Protein AF-A0AAU3M9M2-F1 (afdb_monomer_lite)

Structure (mmCIF, N/CA/C/O backbone):
data_AF-A0AAU3M9M2-F1
#
_entry.id   AF-A0AAU3M9M2-F1
#
loop_
_atom_site.group_PDB
_atom_site.id
_atom_site.type_symbol
_atom_site.label_atom_id
_atom_site.label_alt_id
_atom_site.label_comp_id
_atom_site.label_asym_id
_atom_site.label_entity_id
_atom_site.label_seq_id
_atom_site.pdbx_PDB_ins_code
_atom_site.Cartn_x
_atom_site.Cartn_y
_atom_site.Cartn_z
_atom_site.occupancy
_atom_site.B_iso_or_equiv
_atom_site.auth_seq_id
_atom_site.auth_comp_id
_atom_site.auth_asym_id
_atom_site.auth_atom_id
_atom_site.pdbx_PDB_model_num
ATOM 1 N N . MET A 1 1 ? -22.308 2.402 -11.249 1.00 47.16 1 MET A N 1
ATOM 2 C CA . MET A 1 1 ? -21.860 2.939 -9.949 1.00 47.16 1 MET A CA 1
ATOM 3 C C . MET A 1 1 ? -20.356 3.094 -10.047 1.00 47.16 1 MET A C 1
ATOM 5 O O . MET A 1 1 ? -19.663 2.092 -10.169 1.00 47.16 1 MET A O 1
ATOM 9 N N . GLU A 1 2 ? -19.884 4.327 -10.171 1.00 54.75 2 GLU A N 1
ATOM 10 C CA . GLU A 1 2 ? -18.468 4.641 -10.366 1.00 54.75 2 GLU A CA 1
ATOM 11 C C . GLU A 1 2 ? -17.721 4.338 -9.061 1.00 54.75 2 GLU A C 1
ATOM 13 O O . GLU A 1 2 ? -18.092 4.838 -7.999 1.00 54.75 2 GLU A O 1
ATOM 18 N N . LYS A 1 3 ? -16.746 3.423 -9.096 1.00 71.06 3 LYS A N 1
ATOM 19 C CA . LYS A 1 3 ? -15.940 3.113 -7.909 1.00 71.06 3 LYS A CA 1
ATOM 20 C C . LYS A 1 3 ? -15.003 4.295 -7.676 1.00 71.06 3 LYS A C 1
ATOM 22 O O . LYS A 1 3 ? -14.275 4.660 -8.589 1.00 71.06 3 LYS A O 1
ATOM 27 N N . SER A 1 4 ? -14.987 4.867 -6.471 1.00 86.56 4 SER A N 1
ATOM 28 C CA . SER A 1 4 ? -13.990 5.885 -6.126 1.00 86.56 4 SER A CA 1
ATOM 29 C C . SER A 1 4 ? -12.591 5.273 -6.209 1.00 86.56 4 SER A C 1
ATOM 31 O O . SER A 1 4 ? -12.337 4.244 -5.566 1.00 86.56 4 SER A O 1
ATOM 33 N N . ILE A 1 5 ? -11.707 5.913 -6.968 1.00 93.19 5 ILE A N 1
ATOM 34 C CA . ILE A 1 5 ? -10.313 5.512 -7.138 1.00 93.19 5 ILE A CA 1
ATOM 35 C C . ILE A 1 5 ? -9.439 6.549 -6.432 1.00 93.19 5 ILE A C 1
ATOM 37 O O . ILE A 1 5 ? -9.615 7.749 -6.625 1.00 93.19 5 ILE A O 1
ATOM 41 N N . LEU A 1 6 ? -8.513 6.073 -5.607 1.00 96.88 6 LEU A N 1
ATOM 42 C CA . LEU A 1 6 ? -7.436 6.870 -5.024 1.00 96.88 6 LEU A CA 1
ATOM 43 C C . LEU A 1 6 ? -6.112 6.267 -5.492 1.00 96.88 6 LEU A C 1
ATOM 45 O O . LEU A 1 6 ? -5.960 5.050 -5.407 1.00 96.88 6 LEU A O 1
ATOM 49 N N . VAL A 1 7 ? -5.186 7.090 -5.983 1.00 97.06 7 VAL A N 1
ATOM 50 C CA . VAL A 1 7 ? -3.940 6.636 -6.618 1.00 97.06 7 VAL A CA 1
ATOM 51 C C . VAL A 1 7 ? -2.759 7.439 -6.093 1.00 97.06 7 VAL A C 1
ATOM 53 O O . VAL A 1 7 ? -2.835 8.664 -6.082 1.00 97.06 7 VAL A O 1
ATOM 56 N N . ASP A 1 8 ? -1.675 6.742 -5.757 1.00 97.56 8 ASP A N 1
ATOM 57 C CA . ASP A 1 8 ? -0.326 7.301 -5.659 1.00 97.56 8 ASP A CA 1
ATOM 58 C C . ASP A 1 8 ? 0.534 6.696 -6.777 1.00 97.56 8 ASP A C 1
ATOM 60 O O . ASP A 1 8 ? 0.511 5.485 -7.010 1.00 97.56 8 ASP A O 1
ATOM 64 N N . SER A 1 9 ? 1.310 7.531 -7.468 1.00 97.75 9 SER A N 1
ATOM 65 C CA . SER A 1 9 ? 2.208 7.100 -8.546 1.00 97.75 9 SER A CA 1
ATOM 66 C C . SER A 1 9 ? 3.576 7.750 -8.422 1.00 97.75 9 SER A C 1
ATOM 68 O O . SER A 1 9 ? 3.671 8.901 -8.001 1.00 97.75 9 SER A O 1
ATOM 70 N N . ILE A 1 10 ? 4.623 7.059 -8.852 1.00 98.19 10 ILE A N 1
ATOM 71 C CA . ILE A 1 10 ? 5.988 7.579 -8.915 1.00 98.19 10 ILE A CA 1
ATOM 72 C C . ILE A 1 10 ? 6.623 7.224 -10.258 1.00 98.19 10 ILE A C 1
ATOM 74 O O . ILE A 1 10 ? 6.399 6.137 -10.788 1.00 98.19 10 ILE A O 1
ATOM 78 N N . ARG A 1 11 ? 7.457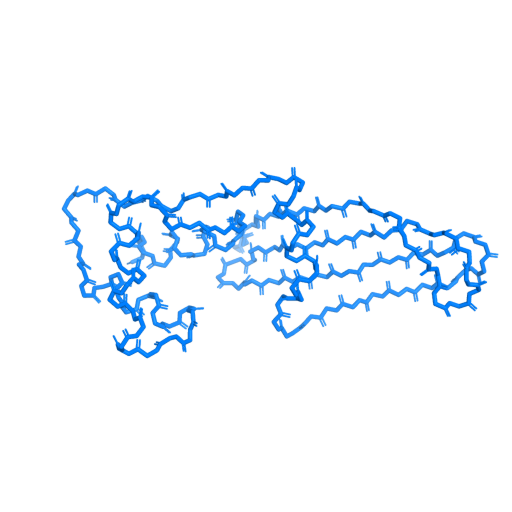 8.125 -10.786 1.00 97.88 11 ARG A N 1
ATOM 79 C CA . ARG A 1 11 ? 8.365 7.830 -11.898 1.00 97.88 11 ARG A CA 1
ATOM 80 C C . ARG A 1 11 ? 9.797 7.752 -11.401 1.00 97.88 11 ARG A C 1
ATOM 82 O O . ARG A 1 11 ? 10.213 8.562 -10.579 1.00 97.88 11 ARG A O 1
ATOM 89 N N . TYR A 1 12 ? 10.549 6.777 -11.887 1.00 97.00 12 TYR A N 1
ATOM 90 C CA . TYR A 1 12 ? 11.949 6.604 -11.523 1.00 97.00 12 TYR A CA 1
ATOM 91 C C . TYR A 1 12 ? 12.738 5.970 -12.663 1.00 97.00 12 TYR A C 1
ATOM 93 O O . TYR A 1 12 ? 12.192 5.234 -13.480 1.00 97.00 12 TYR A O 1
ATOM 101 N N . SER A 1 13 ? 14.043 6.221 -12.695 1.00 96.56 13 SER A N 1
ATOM 102 C CA . SER A 1 13 ? 14.938 5.534 -13.620 1.00 96.56 13 SER A CA 1
ATOM 103 C C . SER A 1 13 ? 15.406 4.201 -13.048 1.00 96.56 13 SER A C 1
ATOM 105 O O . SER A 1 13 ? 15.777 4.106 -11.874 1.00 96.56 13 SER A O 1
ATOM 107 N N . ALA A 1 14 ? 15.435 3.169 -13.886 1.00 96.00 14 ALA A N 1
ATOM 108 C CA . ALA A 1 14 ? 16.116 1.912 -13.599 1.00 96.00 14 ALA A CA 1
ATOM 109 C C . ALA A 1 14 ? 16.571 1.235 -14.900 1.00 96.00 14 ALA A C 1
ATOM 111 O O . ALA A 1 14 ? 16.140 1.588 -15.999 1.00 96.00 14 ALA A O 1
ATOM 112 N N . VAL A 1 15 ? 17.465 0.255 -14.776 1.00 96.88 15 VAL A N 1
ATOM 113 C CA . VAL A 1 15 ? 18.017 -0.470 -15.927 1.00 96.88 15 VAL A CA 1
ATOM 114 C C . VAL A 1 15 ? 16.946 -1.287 -16.651 1.00 96.88 15 VAL A C 1
ATOM 116 O O . VAL A 1 15 ? 16.139 -1.988 -16.040 1.00 96.88 15 VAL A O 1
ATOM 119 N N . CYS A 1 16 ? 16.961 -1.225 -17.978 1.00 96.62 16 CYS A N 1
ATOM 120 C CA . CYS A 1 16 ? 16.156 -2.068 -18.843 1.00 96.62 16 CYS A CA 1
ATOM 121 C C . CYS A 1 16 ? 16.634 -3.522 -18.753 1.00 96.62 16 CYS A C 1
ATOM 123 O O . CYS A 1 16 ? 17.799 -3.815 -19.019 1.00 96.62 16 CYS A O 1
ATOM 125 N N . GLN A 1 17 ? 15.718 -4.449 -18.477 1.00 93.12 17 GLN A N 1
ATOM 126 C CA . GLN A 1 17 ? 16.029 -5.882 -18.419 1.00 93.12 17 GLN A CA 1
ATOM 127 C C . GLN A 1 17 ? 16.397 -6.481 -19.788 1.00 93.12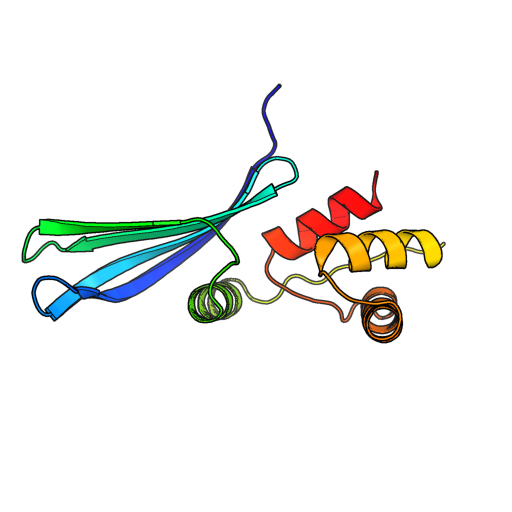 17 GLN A C 1
ATOM 129 O O . GLN A 1 17 ? 17.052 -7.516 -19.844 1.00 93.12 17 GLN A O 1
ATOM 134 N N . GLY A 1 18 ? 15.993 -5.836 -20.889 1.00 95.75 18 GLY A N 1
ATOM 135 C CA . GLY A 1 18 ? 16.289 -6.291 -22.248 1.00 95.75 18 GLY A CA 1
ATOM 136 C C . GLY A 1 18 ? 17.674 -5.887 -22.764 1.00 95.75 18 GLY A C 1
ATOM 137 O O . GLY A 1 18 ? 18.363 -6.713 -23.352 1.00 95.75 18 GLY A O 1
ATOM 138 N N . CYS A 1 19 ? 18.089 -4.627 -22.579 1.00 97.25 19 CYS A N 1
ATOM 139 C CA . CYS A 1 19 ? 19.345 -4.108 -23.154 1.00 97.25 19 CYS A CA 1
ATOM 140 C C . CYS A 1 19 ? 20.318 -3.471 -22.151 1.00 97.25 19 CYS A C 1
ATOM 142 O O . CYS A 1 19 ? 21.403 -3.054 -22.548 1.00 97.25 19 CYS A O 1
ATOM 144 N N . GLY A 1 20 ? 19.948 -3.353 -20.874 1.00 96.81 20 GLY A N 1
ATOM 145 C CA . GLY A 1 20 ? 20.777 -2.731 -19.837 1.00 96.81 20 GLY A CA 1
ATOM 146 C C . GLY A 1 20 ? 20.835 -1.199 -19.870 1.00 96.81 20 GLY A C 1
ATOM 147 O O . GLY A 1 20 ? 21.374 -0.609 -18.938 1.00 96.81 20 GLY A O 1
ATOM 148 N N . ALA A 1 21 ? 20.270 -0.540 -20.890 1.00 97.12 21 ALA A N 1
ATOM 149 C CA . ALA A 1 21 ? 20.161 0.918 -20.924 1.00 97.12 21 ALA A CA 1
ATOM 150 C C . ALA A 1 21 ? 19.251 1.439 -19.801 1.00 97.12 21 ALA A C 1
ATOM 152 O O . ALA A 1 21 ? 18.349 0.736 -19.346 1.00 97.12 21 ALA A O 1
ATOM 153 N N . GLU A 1 22 ? 19.455 2.681 -19.376 1.00 97.69 22 GLU A N 1
ATOM 154 C CA . GLU A 1 22 ? 18.530 3.356 -18.466 1.00 97.69 22 GLU A CA 1
ATOM 155 C C . GLU A 1 22 ? 17.165 3.558 -19.147 1.00 97.69 22 GLU A C 1
ATOM 157 O O . GLU A 1 22 ? 17.086 3.925 -20.322 1.00 97.69 22 GLU A O 1
ATOM 162 N N . ALA A 1 23 ? 16.084 3.283 -18.419 1.00 97.31 23 ALA A N 1
ATOM 163 C CA . ALA A 1 23 ? 14.713 3.506 -18.861 1.00 97.31 23 ALA A CA 1
ATOM 164 C C . ALA A 1 23 ? 13.898 4.146 -17.733 1.00 97.31 23 ALA A C 1
ATOM 166 O O . ALA A 1 23 ? 14.206 3.958 -16.554 1.00 97.31 23 ALA A O 1
ATOM 167 N N . GLU A 1 24 ? 12.849 4.879 -18.100 1.00 97.75 24 GLU A N 1
ATOM 168 C CA . GLU A 1 24 ? 11.854 5.360 -17.144 1.00 97.75 24 GLU A CA 1
ATOM 169 C C . GLU A 1 24 ? 10.910 4.212 -16.763 1.00 97.75 24 GLU A C 1
ATOM 171 O O . GLU A 1 24 ? 10.484 3.418 -17.607 1.00 97.75 24 GLU A O 1
ATOM 176 N N . TRP A 1 25 ? 10.596 4.131 -15.478 1.00 97.69 25 TRP A N 1
ATOM 177 C CA . TRP A 1 25 ? 9.638 3.213 -14.886 1.00 97.69 25 TRP A CA 1
ATOM 178 C C . TRP A 1 25 ? 8.564 4.023 -14.173 1.00 97.69 25 TRP A C 1
ATOM 180 O O . TRP A 1 25 ? 8.867 5.019 -13.514 1.00 97.69 25 TRP A O 1
ATOM 190 N N . CYS A 1 26 ? 7.320 3.578 -14.278 1.00 98.19 26 CYS A N 1
ATOM 191 C CA . CYS A 1 26 ? 6.186 4.114 -13.545 1.00 98.19 26 CYS A CA 1
ATOM 192 C C . CYS A 1 26 ? 5.723 3.052 -12.550 1.00 98.19 26 CYS A C 1
ATOM 194 O O . CYS A 1 26 ? 5.476 1.914 -12.936 1.00 98.19 26 CYS A O 1
ATOM 196 N N . GLY A 1 27 ? 5.658 3.403 -11.270 1.00 98.12 27 GLY A N 1
ATOM 197 C CA . GLY A 1 27 ? 5.125 2.546 -10.219 1.00 98.12 27 GLY A CA 1
ATOM 198 C C . GLY A 1 27 ? 3.881 3.170 -9.610 1.00 98.12 27 GLY A C 1
ATOM 199 O O . GLY A 1 27 ? 3.881 4.360 -9.295 1.00 98.12 27 GLY A O 1
ATOM 200 N N . VAL A 1 28 ? 2.835 2.375 -9.422 1.00 98.12 28 VAL A N 1
ATOM 201 C CA . VAL A 1 28 ? 1.522 2.833 -8.970 1.00 98.12 28 VAL A CA 1
ATOM 202 C C . VAL A 1 28 ? 1.031 1.967 -7.817 1.00 98.12 28 VAL A C 1
ATOM 204 O O . VAL A 1 28 ? 1.176 0.747 -7.832 1.00 98.12 28 VAL A O 1
ATOM 207 N N . GLN A 1 29 ? 0.387 2.596 -6.835 1.00 98.50 29 GLN A N 1
ATOM 208 C CA . GLN A 1 29 ? -0.527 1.927 -5.917 1.00 98.50 29 GLN A CA 1
ATOM 209 C C . GLN A 1 29 ? -1.881 2.634 -5.956 1.00 98.50 29 GLN A C 1
ATOM 211 O O . GLN A 1 29 ? -1.968 3.856 -5.857 1.00 98.50 29 GLN A O 1
ATOM 216 N N . ALA A 1 30 ? -2.955 1.860 -6.057 1.00 97.38 30 ALA A N 1
ATOM 217 C CA . ALA A 1 30 ? -4.311 2.373 -6.122 1.00 97.38 30 ALA A CA 1
ATOM 218 C C . ALA A 1 30 ? -5.243 1.638 -5.159 1.00 97.38 30 ALA A C 1
ATOM 220 O O . ALA A 1 30 ? -5.166 0.424 -5.000 1.00 97.38 30 ALA A O 1
ATOM 221 N N . LEU A 1 31 ? -6.184 2.369 -4.569 1.00 97.31 31 LEU A N 1
ATOM 222 C CA . LEU A 1 31 ? -7.357 1.813 -3.907 1.00 97.31 31 LEU A CA 1
ATOM 223 C C . LEU A 1 31 ? -8.552 1.924 -4.858 1.00 97.31 31 LEU A C 1
ATOM 225 O O . LEU A 1 31 ? -9.079 3.016 -5.085 1.00 97.31 31 LEU A O 1
ATOM 229 N N . VAL A 1 32 ? -8.992 0.789 -5.403 1.00 95.00 32 VAL A N 1
ATOM 230 C CA . VAL A 1 32 ? -10.097 0.703 -6.368 1.00 95.00 32 VAL A CA 1
ATOM 231 C C . VAL A 1 32 ? -11.308 0.070 -5.689 1.00 95.00 32 VAL A C 1
ATOM 233 O O . VAL A 1 32 ? -11.414 -1.148 -5.548 1.00 95.00 32 VAL A O 1
ATOM 236 N N . GLY A 1 33 ? -12.260 0.902 -5.261 1.00 92.44 33 GLY A N 1
ATOM 237 C CA . GLY A 1 33 ? -13.349 0.444 -4.395 1.00 92.44 33 GLY A CA 1
ATOM 238 C C . GLY A 1 33 ? -12.828 0.087 -2.999 1.00 92.44 33 GLY A C 1
ATOM 239 O O . GLY A 1 33 ? -12.494 0.988 -2.231 1.00 92.44 33 GLY A O 1
ATOM 240 N N . GLU A 1 34 ? -12.760 -1.206 -2.683 1.00 92.19 34 GLU A N 1
ATOM 241 C CA . GLU A 1 34 ? -12.273 -1.729 -1.393 1.00 92.19 34 GLU A CA 1
ATOM 242 C C . GLU A 1 34 ? -10.996 -2.571 -1.526 1.00 92.19 34 GLU A C 1
ATOM 244 O O . GLU A 1 34 ? -10.587 -3.216 -0.569 1.00 92.19 34 GLU A O 1
ATOM 249 N N . GLU A 1 35 ? -10.377 -2.584 -2.707 1.00 93.50 35 GLU A N 1
ATOM 250 C CA . GLU A 1 35 ? -9.200 -3.404 -2.993 1.00 93.50 35 GLU A CA 1
ATOM 251 C C . GLU A 1 35 ? -7.990 -2.523 -3.286 1.00 93.50 35 GLU A C 1
ATOM 253 O O . GLU A 1 35 ? -8.061 -1.617 -4.125 1.00 93.50 35 GLU A O 1
ATOM 258 N N . LEU A 1 36 ? -6.870 -2.828 -2.631 1.00 96.25 36 LEU A N 1
ATOM 259 C CA . LEU A 1 36 ? -5.571 -2.299 -3.022 1.00 96.25 36 LEU A CA 1
ATOM 260 C C . LEU A 1 36 ? -5.067 -3.035 -4.258 1.00 96.25 36 LEU A C 1
ATOM 262 O O . LEU A 1 36 ? -5.170 -4.255 -4.375 1.00 96.25 36 LEU A O 1
ATOM 266 N N . ARG A 1 37 ? -4.518 -2.265 -5.186 1.00 96.69 37 ARG A N 1
ATOM 267 C CA . ARG A 1 37 ? -3.884 -2.729 -6.413 1.00 96.69 37 ARG A CA 1
ATOM 268 C C . ARG A 1 37 ? -2.580 -1.984 -6.590 1.00 96.69 37 ARG A C 1
ATOM 270 O O . ARG A 1 37 ? -2.408 -0.886 -6.064 1.00 96.69 37 ARG A O 1
ATOM 277 N N . TRP A 1 38 ? -1.682 -2.585 -7.341 1.00 98.06 38 TRP A N 1
ATOM 278 C CA . TRP A 1 38 ? -0.439 -1.956 -7.725 1.00 98.06 38 TRP A CA 1
ATOM 279 C C . TRP A 1 38 ? -0.036 -2.449 -9.102 1.00 98.06 38 TRP A C 1
ATOM 281 O O . TRP A 1 38 ? -0.416 -3.553 -9.514 1.00 98.06 38 TRP A O 1
ATOM 291 N N . ASP A 1 39 ? 0.751 -1.631 -9.776 1.00 97.75 39 ASP A N 1
ATOM 292 C CA . ASP A 1 39 ? 1.429 -2.006 -10.999 1.00 97.75 39 ASP A CA 1
ATOM 293 C C . ASP A 1 39 ? 2.764 -1.269 -11.120 1.00 97.75 39 ASP A C 1
ATOM 295 O O . ASP A 1 39 ? 3.006 -0.239 -10.485 1.00 97.75 39 ASP A O 1
ATOM 299 N N . VAL A 1 40 ? 3.665 -1.869 -11.887 1.00 97.81 40 VAL A N 1
ATOM 300 C CA . VAL A 1 40 ? 4.904 -1.255 -12.343 1.00 97.81 40 VAL A CA 1
ATOM 301 C C . VAL A 1 40 ? 4.995 -1.466 -13.840 1.00 97.81 40 VAL A C 1
ATOM 303 O O . VAL A 1 40 ? 4.943 -2.605 -14.308 1.00 97.81 40 VAL A O 1
ATOM 306 N N . GLU A 1 41 ? 5.192 -0.386 -14.582 1.00 97.56 41 GLU A N 1
ATOM 307 C CA . GLU A 1 41 ? 5.334 -0.410 -16.031 1.00 97.56 41 GLU A CA 1
ATOM 308 C C . GLU A 1 41 ? 6.596 0.317 -16.501 1.00 97.56 41 GLU A C 1
ATOM 310 O O . GLU A 1 41 ? 7.081 1.261 -15.877 1.00 97.56 41 GLU A O 1
ATOM 315 N N . SER A 1 42 ? 7.152 -0.136 -17.621 1.00 97.75 42 SER A N 1
ATOM 316 C CA . SER A 1 42 ? 8.249 0.541 -18.308 1.00 97.75 42 SER A CA 1
ATOM 317 C C . SER A 1 42 ? 8.244 0.185 -19.787 1.00 97.75 42 SER A C 1
ATOM 319 O O . SER A 1 42 ? 7.915 -0.939 -20.168 1.00 97.75 42 SER A O 1
ATOM 321 N N . THR A 1 43 ? 8.644 1.139 -20.624 1.00 98.00 43 THR A N 1
ATOM 322 C CA . THR A 1 43 ? 8.970 0.907 -22.033 1.00 98.00 43 THR A CA 1
ATOM 323 C C . THR A 1 43 ? 10.338 1.509 -22.321 1.00 98.00 43 THR A C 1
ATOM 325 O O . THR A 1 43 ? 10.544 2.714 -22.188 1.00 98.00 43 THR A O 1
ATOM 328 N N . CYS A 1 44 ? 11.296 0.671 -22.710 1.00 97.69 44 CYS A N 1
ATOM 329 C CA . CYS A 1 44 ? 12.655 1.099 -22.995 1.00 97.69 44 CYS A CA 1
ATOM 330 C C . CYS A 1 44 ? 12.740 1.746 -24.385 1.00 97.69 44 CYS A C 1
ATOM 332 O O . CYS A 1 44 ? 12.493 1.064 -25.384 1.00 97.69 44 CYS A O 1
ATOM 334 N N . PRO A 1 45 ? 13.181 3.011 -24.492 1.00 96.38 45 PRO A N 1
ATOM 335 C CA . PRO A 1 45 ? 13.300 3.679 -25.785 1.00 96.38 45 PRO A CA 1
ATOM 336 C C . PRO A 1 45 ? 14.455 3.133 -26.641 1.00 96.38 45 PRO A C 1
ATOM 338 O O . PRO A 1 45 ? 14.443 3.306 -27.855 1.00 96.38 45 PRO A O 1
ATOM 341 N N . ALA A 1 46 ? 15.450 2.475 -26.033 1.00 97.25 46 ALA A N 1
ATOM 342 C CA . ALA A 1 46 ? 16.639 1.993 -26.737 1.00 97.25 46 ALA A CA 1
ATOM 343 C C . ALA A 1 46 ? 16.413 0.665 -27.478 1.00 97.25 46 ALA A C 1
ATOM 345 O O . ALA A 1 46 ? 16.908 0.491 -28.588 1.00 97.25 46 ALA A O 1
ATOM 346 N N . CYS A 1 47 ? 15.683 -0.278 -26.876 1.00 97.69 47 CYS A N 1
ATOM 347 C CA . CYS A 1 47 ? 15.461 -1.606 -27.461 1.00 97.69 47 CYS A CA 1
ATOM 348 C C . CYS A 1 47 ? 13.986 -1.986 -27.642 1.00 97.69 47 CYS A C 1
ATOM 350 O O . CYS A 1 47 ? 13.703 -3.072 -28.142 1.00 97.69 47 CYS A O 1
ATOM 352 N N . GLY A 1 48 ? 13.046 -1.134 -27.220 1.00 97.06 48 GLY A N 1
ATOM 353 C CA . GLY A 1 48 ? 11.610 -1.403 -27.309 1.00 97.06 48 GLY A CA 1
ATOM 354 C C . GLY A 1 48 ? 11.083 -2.430 -26.302 1.00 97.06 48 GLY A C 1
ATOM 355 O O . GLY A 1 48 ? 9.913 -2.792 -26.375 1.00 97.06 48 GLY A O 1
ATOM 356 N N . PHE A 1 49 ? 11.911 -2.911 -25.365 1.00 96.62 49 PHE A N 1
ATOM 357 C CA . PHE A 1 49 ? 11.452 -3.796 -24.292 1.00 96.62 49 PHE A CA 1
ATOM 358 C C . PHE A 1 49 ? 10.359 -3.107 -23.472 1.00 96.62 49 PHE A C 1
ATOM 360 O O . PHE A 1 49 ? 10.578 -2.004 -22.973 1.00 96.62 49 PHE A O 1
ATOM 367 N N . ALA A 1 50 ? 9.218 -3.771 -23.310 1.00 96.88 50 ALA A N 1
ATOM 368 C CA . ALA A 1 50 ? 8.095 -3.289 -22.522 1.00 96.88 50 ALA A CA 1
ATOM 369 C C . ALA A 1 50 ? 7.737 -4.314 -21.444 1.00 96.88 50 ALA A C 1
ATOM 371 O O . ALA A 1 50 ? 7.717 -5.519 -21.705 1.00 96.88 50 ALA A O 1
ATOM 372 N N . LEU A 1 51 ? 7.457 -3.830 -20.239 1.00 95.38 51 LEU A N 1
ATOM 373 C CA . LEU A 1 51 ? 7.086 -4.648 -19.093 1.00 95.38 51 LEU A CA 1
ATOM 374 C C . LEU A 1 51 ? 5.924 -3.994 -18.351 1.00 95.38 51 LEU A C 1
ATOM 376 O O . LEU A 1 51 ? 5.919 -2.781 -18.163 1.00 95.38 51 LEU A O 1
ATOM 380 N N . ALA A 1 52 ? 4.990 -4.826 -17.898 1.00 96.00 52 ALA A N 1
ATOM 381 C CA . ALA A 1 52 ? 3.971 -4.482 -16.921 1.00 96.00 52 ALA A CA 1
ATOM 382 C C . ALA A 1 52 ? 3.901 -5.617 -15.892 1.00 96.00 52 ALA A C 1
ATOM 384 O O . ALA A 1 52 ? 3.726 -6.780 -16.261 1.00 96.00 52 ALA A O 1
ATOM 385 N N . VAL A 1 53 ? 4.070 -5.29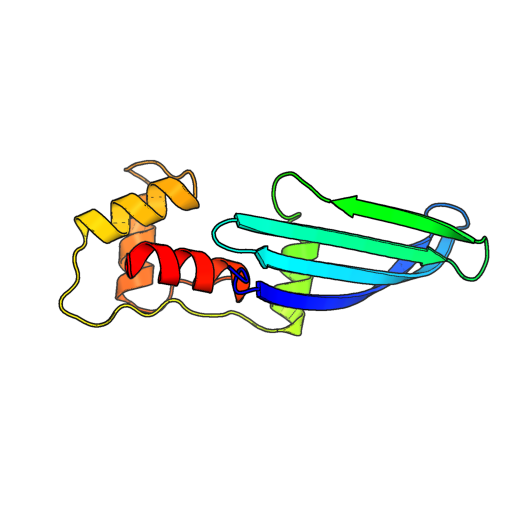0 -14.613 1.00 95.94 53 VAL A N 1
ATOM 386 C CA . VAL A 1 53 ? 3.990 -6.238 -13.494 1.00 95.94 53 VAL A CA 1
ATOM 387 C C . VAL A 1 53 ? 2.908 -5.763 -12.544 1.00 95.94 53 VAL A C 1
ATOM 389 O O . VAL A 1 53 ? 2.891 -4.593 -12.184 1.00 95.94 53 VAL A O 1
ATOM 392 N N . CYS A 1 54 ? 2.017 -6.660 -12.135 1.00 96.12 54 CYS A N 1
ATOM 393 C CA . CYS A 1 54 ? 0.9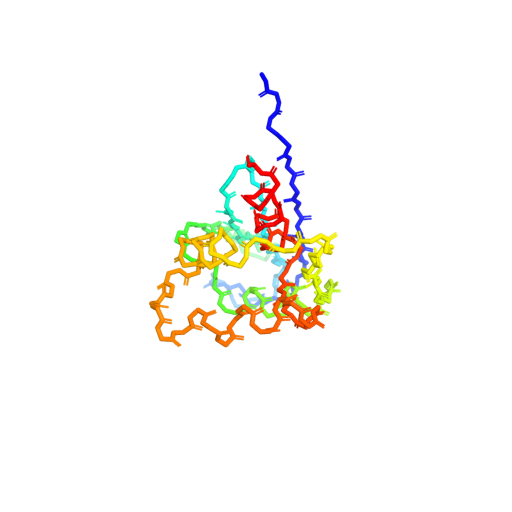62 -6.368 -11.172 1.00 96.12 54 CYS A CA 1
ATOM 394 C C . CYS A 1 54 ? 0.517 -7.638 -10.432 1.00 96.12 54 CYS A C 1
ATOM 396 O O . CYS A 1 54 ? 0.815 -8.760 -10.850 1.00 96.12 54 CYS A O 1
ATOM 398 N N . GLY A 1 55 ? -0.250 -7.447 -9.357 1.00 90.94 55 GLY A N 1
ATOM 399 C CA . GLY A 1 55 ? -0.874 -8.524 -8.586 1.00 90.94 55 GLY A CA 1
ATOM 400 C C . GLY A 1 55 ? -0.065 -8.981 -7.369 1.00 90.94 55 GLY A C 1
ATOM 401 O O . GLY A 1 55 ? 1.103 -8.649 -7.211 1.00 90.94 55 GLY A O 1
ATOM 402 N N . GLY A 1 56 ? -0.711 -9.742 -6.484 1.00 90.62 56 GLY A N 1
ATOM 403 C CA . GLY A 1 56 ? -0.133 -10.106 -5.186 1.00 90.62 56 GLY A CA 1
ATOM 404 C C . GLY A 1 56 ? 0.048 -8.902 -4.256 1.00 90.62 56 GLY A C 1
ATOM 405 O O . GLY A 1 56 ? -0.550 -7.844 -4.465 1.00 90.62 56 GLY A O 1
ATOM 406 N N . ASP A 1 57 ? 0.877 -9.079 -3.231 1.00 92.50 57 ASP A N 1
ATOM 407 C CA . ASP A 1 57 ? 1.196 -8.023 -2.272 1.00 92.50 57 ASP A CA 1
ATOM 408 C C . ASP A 1 57 ? 2.072 -6.941 -2.911 1.00 92.50 57 ASP A C 1
ATOM 410 O O . ASP A 1 57 ? 2.877 -7.216 -3.802 1.00 92.50 57 ASP A O 1
ATOM 414 N N . LEU A 1 58 ? 1.917 -5.699 -2.446 1.00 95.38 58 LEU A N 1
ATOM 415 C CA . LEU A 1 58 ? 2.739 -4.578 -2.893 1.00 95.38 58 LEU A CA 1
ATOM 416 C C . LEU A 1 58 ? 4.224 -4.849 -2.566 1.00 95.38 58 LEU A C 1
ATOM 418 O O . LEU A 1 58 ? 4.547 -4.992 -1.383 1.00 95.38 58 LEU A O 1
ATOM 422 N N . PRO A 1 59 ? 5.137 -4.853 -3.559 1.00 96.38 59 PRO A N 1
ATOM 423 C CA . PRO A 1 59 ? 6.562 -5.048 -3.312 1.00 96.38 59 PRO A CA 1
ATOM 424 C C . PRO A 1 59 ? 7.140 -3.974 -2.388 1.00 96.38 59 PRO A C 1
ATOM 426 O O . PRO A 1 59 ? 6.821 -2.787 -2.522 1.00 96.38 59 PRO A O 1
ATOM 429 N N . GLU A 1 60 ? 8.027 -4.372 -1.474 1.00 96.94 60 GLU A N 1
ATOM 430 C CA . GLU A 1 60 ? 8.607 -3.468 -0.474 1.00 96.94 60 GLU A CA 1
ATOM 431 C C . GLU A 1 60 ? 9.397 -2.326 -1.128 1.00 96.94 60 GLU A C 1
ATOM 433 O O . GLU A 1 60 ? 9.313 -1.182 -0.679 1.00 96.94 60 GLU A O 1
ATOM 438 N N . GLU A 1 61 ? 10.091 -2.590 -2.238 1.00 96.19 61 GLU A N 1
ATOM 439 C CA . GLU A 1 61 ? 10.837 -1.572 -2.975 1.00 96.19 61 GLU A CA 1
ATOM 440 C C . GLU A 1 61 ? 9.912 -0.516 -3.586 1.00 96.19 61 GLU A C 1
ATOM 442 O O . GLU A 1 61 ? 10.205 0.680 -3.508 1.00 96.19 61 GLU A O 1
ATOM 447 N N . LEU A 1 62 ? 8.784 -0.933 -4.175 1.00 97.56 62 LEU A N 1
ATOM 448 C CA . LEU A 1 62 ? 7.799 0.002 -4.718 1.00 97.56 62 LEU A CA 1
ATOM 449 C C . LEU A 1 62 ? 7.152 0.806 -3.587 1.00 97.56 62 LEU A C 1
ATOM 451 O O . LEU A 1 62 ? 7.059 2.031 -3.674 1.00 97.56 62 LEU A O 1
ATOM 455 N N . ARG A 1 63 ? 6.767 0.139 -2.495 1.00 98.06 63 ARG A N 1
ATOM 456 C CA . ARG A 1 63 ? 6.217 0.799 -1.308 1.00 98.06 63 ARG A CA 1
ATOM 457 C C . ARG A 1 63 ? 7.178 1.846 -0.748 1.00 98.06 63 ARG A C 1
ATOM 459 O O . ARG A 1 63 ? 6.765 2.965 -0.453 1.00 98.06 63 ARG A O 1
ATOM 466 N N . GLY A 1 64 ? 8.460 1.507 -0.625 1.00 98.12 64 GLY A N 1
ATOM 467 C CA . GLY A 1 64 ? 9.506 2.413 -0.156 1.00 98.12 64 GLY A CA 1
ATOM 468 C C . GLY A 1 64 ? 9.663 3.642 -1.053 1.00 98.12 64 GLY A C 1
ATOM 469 O O . GLY A 1 64 ? 9.758 4.758 -0.544 1.00 98.12 64 GLY A O 1
ATOM 470 N N . ARG A 1 65 ? 9.613 3.458 -2.379 1.00 97.81 65 ARG A N 1
ATOM 471 C CA . ARG A 1 65 ? 9.629 4.560 -3.356 1.00 97.81 65 ARG A CA 1
ATOM 472 C C . ARG A 1 65 ? 8.423 5.482 -3.195 1.00 97.81 65 ARG A C 1
ATOM 474 O O . ARG A 1 65 ? 8.610 6.685 -3.059 1.00 97.81 65 ARG A O 1
ATOM 481 N N . LEU A 1 66 ? 7.213 4.925 -3.135 1.00 98.44 66 LEU A N 1
ATOM 482 C CA . LEU A 1 66 ? 5.981 5.701 -2.944 1.00 98.44 66 LEU A CA 1
ATOM 483 C C . LEU A 1 66 ? 6.014 6.511 -1.642 1.00 98.44 66 LEU A C 1
ATOM 485 O O . LEU A 1 66 ? 5.679 7.690 -1.643 1.00 98.44 66 LEU A O 1
ATOM 489 N N . LEU A 1 67 ? 6.476 5.908 -0.544 1.00 98.44 67 LEU A N 1
ATOM 490 C CA . LEU A 1 67 ? 6.624 6.592 0.743 1.00 98.44 67 LEU A CA 1
ATOM 491 C C . LEU A 1 67 ? 7.695 7.688 0.724 1.00 98.44 67 LEU A C 1
ATOM 493 O O . LEU A 1 67 ? 7.557 8.682 1.434 1.00 98.44 67 LEU A O 1
ATOM 497 N N . SER A 1 68 ? 8.774 7.498 -0.035 1.00 97.75 68 SER A N 1
ATOM 498 C CA . SER A 1 68 ? 9.817 8.512 -0.201 1.00 97.75 68 SER A CA 1
ATOM 499 C C . SER A 1 68 ? 9.323 9.708 -1.014 1.00 97.75 68 SER A C 1
ATOM 501 O O . SER A 1 68 ? 9.709 10.831 -0.709 1.00 97.75 68 SER A O 1
ATOM 503 N N . GLU A 1 69 ? 8.495 9.466 -2.030 1.00 97.75 69 GLU A N 1
ATOM 504 C CA . GLU A 1 69 ? 7.956 10.502 -2.917 1.00 97.75 69 GLU A CA 1
ATOM 505 C C . GLU A 1 69 ? 6.819 11.289 -2.255 1.00 97.75 69 GLU A C 1
ATOM 507 O O . GLU A 1 69 ? 6.864 12.513 -2.168 1.00 97.75 69 GLU A O 1
ATOM 512 N N . HIS A 1 70 ? 5.811 10.582 -1.738 1.00 97.62 70 HIS A N 1
ATOM 513 C CA . HIS A 1 70 ? 4.562 11.183 -1.246 1.00 97.62 70 HIS A CA 1
ATOM 514 C C . HIS A 1 70 ? 4.549 11.404 0.267 1.00 97.62 70 HIS A C 1
ATOM 516 O O . HIS A 1 70 ? 3.653 12.049 0.815 1.00 97.62 70 HIS A O 1
ATOM 522 N N . GLY A 1 71 ? 5.548 10.872 0.970 1.00 97.50 71 GLY A N 1
ATOM 523 C CA . GLY A 1 71 ? 5.565 10.842 2.422 1.00 97.50 71 GLY A CA 1
ATOM 524 C C . GLY A 1 71 ? 4.607 9.800 3.006 1.00 97.50 71 GLY A C 1
ATOM 525 O O . GLY A 1 71 ? 4.029 8.953 2.328 1.00 97.50 71 GLY A O 1
ATOM 526 N N . ARG A 1 72 ? 4.464 9.847 4.332 1.00 98.06 72 ARG A N 1
ATOM 527 C CA . ARG A 1 72 ? 3.619 8.923 5.097 1.00 98.06 72 ARG A CA 1
ATOM 528 C C . ARG A 1 72 ? 2.260 9.550 5.387 1.00 98.06 72 ARG A C 1
ATOM 530 O O . ARG A 1 72 ? 2.186 10.531 6.131 1.00 98.06 72 ARG A O 1
ATOM 537 N N . ALA A 1 73 ? 1.190 8.926 4.907 1.00 98.00 73 ALA A N 1
ATOM 538 C CA . ALA A 1 73 ? -0.163 9.213 5.366 1.00 98.00 73 ALA A CA 1
ATOM 539 C C . ALA A 1 73 ? -0.363 8.635 6.777 1.00 98.00 73 ALA A C 1
ATOM 541 O O . ALA A 1 73 ? 0.148 7.559 7.092 1.00 98.00 73 ALA A O 1
ATOM 542 N N . ARG A 1 74 ? -1.096 9.343 7.644 1.00 97.75 74 ARG A N 1
ATOM 543 C CA . ARG A 1 74 ? -1.381 8.910 9.025 1.00 97.75 74 ARG A CA 1
ATOM 544 C C . ARG A 1 74 ? -2.866 8.644 9.211 1.00 97.75 74 ARG A C 1
ATOM 546 O O . ARG A 1 74 ? -3.687 9.483 8.847 1.00 97.75 74 ARG A O 1
ATOM 553 N N . LEU A 1 75 ? -3.195 7.524 9.847 1.00 97.12 75 LEU A N 1
ATOM 554 C CA . LEU A 1 75 ? -4.570 7.203 10.218 1.00 97.12 75 LEU A CA 1
ATOM 555 C C . LEU A 1 75 ? -4.943 7.923 11.519 1.00 97.12 75 LEU A C 1
ATOM 557 O O . LEU A 1 75 ? -4.234 7.817 12.518 1.00 97.12 75 LEU A O 1
ATOM 561 N N . GLN A 1 76 ? -6.067 8.639 11.507 1.00 94.94 76 GLN A N 1
ATOM 562 C CA . GLN A 1 76 ? -6.609 9.338 12.674 1.00 94.94 76 GLN A CA 1
ATOM 563 C C . GLN A 1 76 ? -8.012 8.814 12.984 1.00 94.94 76 GLN A C 1
ATOM 565 O O . GLN A 1 76 ? -8.856 8.730 12.091 1.00 94.94 76 GLN A O 1
ATOM 570 N N . VAL A 1 77 ? -8.272 8.486 14.251 1.00 93.44 77 VAL A N 1
ATOM 571 C CA . VAL A 1 77 ? -9.587 8.034 14.726 1.00 93.44 77 VAL A CA 1
ATOM 572 C C . VAL A 1 77 ? -10.061 8.974 15.826 1.00 93.44 77 VAL A C 1
ATOM 574 O O . VAL A 1 77 ? -9.466 9.036 16.899 1.00 93.44 77 VAL A O 1
ATOM 577 N N . ALA A 1 78 ? -11.137 9.714 15.560 1.00 89.81 78 ALA A N 1
ATOM 578 C CA . ALA A 1 78 ? -11.717 10.623 16.540 1.00 89.81 78 ALA A CA 1
ATOM 579 C C . ALA A 1 78 ? -12.458 9.851 17.653 1.00 89.81 78 ALA A C 1
ATOM 581 O O . ALA A 1 78 ? -13.095 8.830 17.372 1.00 89.81 78 ALA A O 1
ATOM 582 N N . PRO A 1 79 ? -12.415 10.321 18.914 1.00 87.25 79 PRO A N 1
ATOM 583 C CA . PRO A 1 79 ? -13.212 9.744 19.990 1.00 87.25 79 PRO A CA 1
ATOM 584 C C . PRO A 1 79 ? -14.719 10.015 19.789 1.00 87.25 79 PRO A C 1
ATOM 586 O O . PRO A 1 79 ? -15.081 11.033 19.196 1.00 87.25 79 PRO A O 1
ATOM 589 N N . PRO A 1 80 ? -15.613 9.159 20.328 1.00 86.44 80 PRO A N 1
ATOM 590 C CA . PRO A 1 80 ? -15.326 7.953 21.111 1.00 86.44 80 PRO A CA 1
ATOM 591 C C . PRO A 1 80 ? -14.903 6.759 20.238 1.00 86.44 80 PRO A C 1
ATOM 593 O O . PRO A 1 80 ? -15.502 6.486 19.199 1.00 86.44 80 PRO A O 1
ATOM 596 N N . THR A 1 81 ? -13.896 5.998 20.680 1.00 84.81 81 THR A N 1
ATOM 597 C CA . THR A 1 81 ? -13.351 4.877 19.900 1.00 84.81 81 THR A CA 1
ATOM 598 C C . THR A 1 81 ? -14.035 3.546 20.214 1.00 84.81 81 THR A C 1
ATOM 600 O O . THR A 1 81 ? -14.342 3.216 21.360 1.00 84.81 81 THR A O 1
ATOM 603 N N . ARG A 1 82 ? -14.245 2.726 19.178 1.00 92.12 82 ARG A N 1
ATOM 604 C CA . ARG A 1 82 ? -14.767 1.354 19.294 1.00 92.12 82 ARG A CA 1
ATOM 605 C C . ARG A 1 82 ? -13.627 0.347 19.142 1.00 92.12 82 ARG A C 1
ATOM 607 O O . ARG A 1 82 ? -13.520 -0.314 18.114 1.00 92.12 82 ARG A O 1
ATOM 614 N N . ASN A 1 83 ? -12.771 0.222 20.157 1.00 93.88 83 ASN A N 1
ATOM 615 C CA . ASN A 1 83 ? -11.507 -0.535 20.084 1.00 93.88 83 ASN A CA 1
ATOM 616 C C . ASN A 1 83 ? -11.656 -1.955 19.508 1.00 93.88 83 ASN A C 1
ATOM 618 O O . ASN A 1 83 ? -10.851 -2.368 18.681 1.00 93.88 83 ASN A O 1
ATOM 622 N N . ALA A 1 84 ? -12.711 -2.687 19.881 1.00 93.88 84 ALA A N 1
ATOM 623 C CA . ALA A 1 84 ? -12.971 -4.023 19.341 1.00 93.88 84 ALA A CA 1
ATOM 624 C C . ALA A 1 84 ? -13.269 -4.023 17.828 1.00 93.88 84 ALA A C 1
ATOM 626 O O . ALA A 1 84 ? -12.850 -4.938 17.122 1.00 93.88 84 ALA A O 1
ATOM 627 N N . ALA A 1 85 ? -13.967 -3.002 17.319 1.00 93.94 85 ALA A N 1
ATOM 628 C CA . ALA A 1 85 ? -14.207 -2.841 15.886 1.00 93.94 85 ALA A CA 1
ATOM 629 C C . ALA A 1 85 ? -12.917 -2.458 15.148 1.00 93.94 85 ALA A C 1
ATOM 631 O O . ALA A 1 85 ? -12.623 -3.045 14.111 1.00 93.94 85 ALA A O 1
ATOM 632 N N . ILE A 1 86 ? -12.112 -1.563 15.733 1.00 95.56 86 ILE A N 1
ATOM 633 C CA . ILE A 1 86 ? -10.811 -1.164 15.180 1.00 95.56 86 ILE A CA 1
ATOM 634 C C . ILE A 1 86 ? -9.890 -2.382 15.060 1.00 95.56 86 ILE A C 1
ATOM 636 O O . ILE A 1 86 ? -9.374 -2.662 13.984 1.00 95.56 86 ILE A O 1
ATOM 640 N N . MET A 1 87 ? -9.747 -3.170 16.130 1.00 96.25 87 MET A N 1
ATOM 641 C CA . MET A 1 87 ? -8.940 -4.393 16.100 1.00 96.25 87 MET A CA 1
ATOM 642 C C . MET A 1 87 ? -9.444 -5.406 15.068 1.00 96.25 87 MET A C 1
ATOM 644 O O . MET A 1 87 ? -8.638 -6.098 14.455 1.00 96.25 87 MET A O 1
ATOM 648 N N . ARG A 1 88 ? -10.761 -5.512 14.853 1.00 95.94 88 ARG A N 1
ATOM 649 C CA . ARG A 1 88 ? -11.317 -6.413 13.835 1.00 95.94 88 ARG A CA 1
ATOM 650 C C . ARG A 1 88 ? -10.869 -6.013 12.430 1.00 95.94 88 ARG A C 1
ATOM 652 O O . ARG A 1 88 ? -10.411 -6.879 11.695 1.00 95.94 88 ARG A O 1
ATOM 659 N N . VAL A 1 89 ? -10.973 -4.724 12.097 1.00 96.19 89 VAL A N 1
ATOM 660 C CA . VAL A 1 89 ? -10.529 -4.188 10.802 1.00 96.19 89 VAL A CA 1
ATOM 661 C C . VAL A 1 89 ? -9.023 -4.376 10.637 1.00 96.19 89 VAL A C 1
ATOM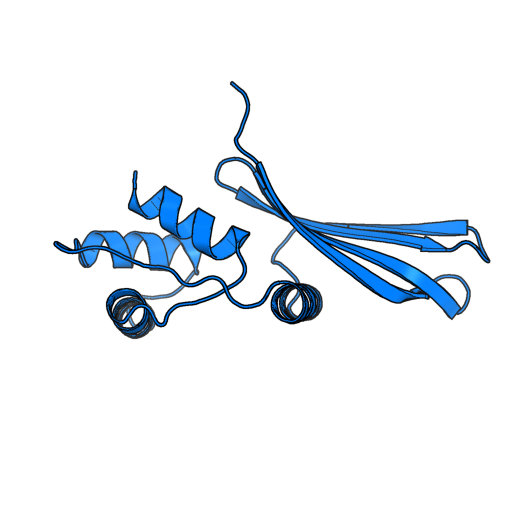 663 O O . VAL A 1 89 ? -8.593 -4.970 9.659 1.00 96.19 89 VAL A O 1
ATOM 666 N N . LEU A 1 90 ? -8.220 -3.974 11.627 1.00 96.31 90 LEU A N 1
ATOM 667 C CA . LEU A 1 90 ? -6.760 -4.106 11.560 1.00 96.31 90 LEU A CA 1
ATOM 668 C C . LEU A 1 90 ? -6.309 -5.558 11.352 1.00 96.31 90 LEU A C 1
ATOM 670 O O . LEU A 1 90 ? -5.396 -5.808 10.577 1.00 96.31 90 LEU A O 1
ATOM 674 N N . ARG A 1 91 ? -6.951 -6.531 12.007 1.00 96.56 91 ARG A N 1
ATOM 675 C CA . ARG A 1 91 ? -6.628 -7.954 11.814 1.00 96.56 91 ARG A CA 1
ATOM 676 C C . ARG A 1 91 ? -6.976 -8.452 10.419 1.00 96.56 91 ARG A C 1
ATOM 678 O O . ARG A 1 91 ? -6.205 -9.218 9.855 1.00 96.56 91 ARG A O 1
ATOM 685 N N . ALA A 1 92 ? -8.137 -8.053 9.902 1.00 95.31 92 ALA A N 1
ATOM 686 C CA . ALA A 1 92 ? -8.593 -8.473 8.584 1.00 95.31 92 ALA A CA 1
ATOM 687 C C . ALA A 1 92 ? -7.699 -7.904 7.475 1.00 95.31 92 ALA A C 1
ATOM 689 O O . ALA A 1 92 ? -7.276 -8.650 6.602 1.00 95.31 92 ALA A O 1
ATOM 690 N N . GLU A 1 93 ? -7.371 -6.613 7.552 1.00 94.94 93 GLU A N 1
ATOM 691 C CA . GLU A 1 93 ? -6.652 -5.914 6.481 1.00 94.94 93 GLU A CA 1
ATOM 692 C C . GLU A 1 93 ? -5.126 -6.074 6.566 1.00 94.94 93 GLU A C 1
ATOM 694 O O . GLU A 1 93 ? -4.451 -6.032 5.546 1.00 94.94 93 GLU A O 1
ATOM 699 N N . LEU A 1 94 ? -4.558 -6.270 7.764 1.00 92.75 94 LEU A N 1
ATOM 700 C CA . LEU A 1 94 ? -3.104 -6.427 7.940 1.00 92.75 94 LEU A CA 1
ATOM 701 C C . LEU A 1 94 ? -2.663 -7.891 8.075 1.00 92.75 94 LEU A C 1
ATOM 703 O O . LEU A 1 94 ? -1.477 -8.154 8.255 1.00 92.75 94 LEU A O 1
ATOM 707 N N . GLY A 1 95 ? -3.601 -8.845 8.085 1.00 92.94 95 GLY A N 1
ATOM 708 C CA . GLY A 1 95 ? -3.296 -10.266 8.287 1.00 92.94 95 GLY A CA 1
ATOM 709 C C . GLY A 1 95 ? -2.679 -10.595 9.655 1.00 92.94 95 GLY A C 1
ATOM 710 O O . GLY A 1 95 ? -2.074 -11.653 9.823 1.00 92.94 95 GLY A O 1
ATOM 711 N N . ILE A 1 96 ? -2.806 -9.704 10.645 1.00 93.69 96 ILE A N 1
ATOM 712 C CA . ILE A 1 96 ? -2.174 -9.861 11.963 1.00 93.69 96 ILE A CA 1
ATOM 713 C C . ILE A 1 96 ? -3.049 -10.640 12.955 1.00 93.69 96 ILE A C 1
ATOM 715 O O . ILE A 1 96 ? -4.279 -10.536 12.985 1.00 93.69 96 ILE A O 1
ATOM 719 N N . GLY A 1 97 ? -2.392 -11.412 13.823 1.00 91.31 97 GLY A N 1
ATOM 720 C CA . GLY A 1 97 ? -3.027 -12.120 14.936 1.00 91.31 97 GLY A CA 1
ATOM 721 C C . GLY A 1 97 ? -3.443 -11.204 16.096 1.00 91.31 97 GLY A C 1
ATOM 722 O O . GLY A 1 97 ? -3.191 -9.998 16.097 1.00 91.31 97 GLY A O 1
ATOM 723 N N . LEU A 1 98 ? -4.069 -11.794 17.122 1.00 87.75 98 LEU A N 1
ATOM 724 C CA . LEU A 1 98 ? -4.462 -11.071 18.342 1.00 87.75 98 LEU A CA 1
ATOM 725 C C . LEU A 1 98 ? -3.258 -10.487 19.096 1.00 87.75 98 LEU A C 1
ATOM 727 O O . LEU A 1 98 ? -3.359 -9.391 19.641 1.00 87.75 98 LEU A O 1
ATOM 731 N N . ASP A 1 99 ? -2.117 -11.172 19.070 1.00 84.81 99 ASP A N 1
ATOM 732 C CA . ASP A 1 99 ? -0.911 -10.716 19.768 1.00 84.81 99 ASP A CA 1
ATOM 733 C C . ASP A 1 99 ? -0.325 -9.451 19.120 1.00 84.81 99 ASP A C 1
ATOM 735 O O . ASP A 1 99 ? 0.131 -8.542 19.810 1.00 84.81 99 ASP A O 1
ATOM 739 N N . GLY A 1 100 ? -0.412 -9.346 17.788 1.00 89.81 100 GLY A N 1
ATOM 740 C CA . GLY A 1 100 ? 0.078 -8.190 17.032 1.00 89.81 100 GLY A CA 1
ATOM 741 C C . GLY A 1 100 ? -0.881 -6.996 17.031 1.00 89.81 100 GLY A C 1
ATOM 742 O O . GLY A 1 100 ? -0.440 -5.847 17.014 1.00 89.81 100 GLY A O 1
ATOM 743 N N . VAL A 1 101 ? -2.200 -7.232 17.085 1.00 96.06 101 VAL A N 1
ATOM 744 C CA . VAL A 1 101 ? -3.183 -6.150 16.899 1.00 96.06 101 VAL A CA 1
ATOM 745 C C . VAL A 1 101 ? -3.178 -5.125 18.029 1.00 96.06 101 VAL A C 1
ATOM 747 O O . VAL A 1 101 ? -3.479 -3.959 17.788 1.00 96.06 101 VAL A O 1
ATOM 750 N N . ARG A 1 102 ? -2.822 -5.516 19.259 1.00 94.69 102 ARG A N 1
ATOM 751 C CA . ARG A 1 102 ? -2.839 -4.591 20.403 1.00 94.69 102 ARG A CA 1
ATOM 752 C C . ARG A 1 102 ? -1.826 -3.457 20.233 1.00 94.69 102 ARG A C 1
ATOM 754 O O . ARG A 1 102 ? -2.183 -2.305 20.454 1.00 94.69 102 ARG A O 1
ATOM 761 N N . ALA A 1 103 ? -0.617 -3.768 19.768 1.00 95.00 103 ALA A N 1
ATOM 762 C CA . ALA A 1 103 ? 0.412 -2.764 19.495 1.00 95.00 103 ALA A CA 1
ATOM 763 C C . ALA A 1 103 ? 0.000 -1.822 18.350 1.00 95.00 103 ALA A C 1
ATOM 765 O O . ALA A 1 103 ? 0.191 -0.610 18.433 1.00 95.00 103 ALA A O 1
ATOM 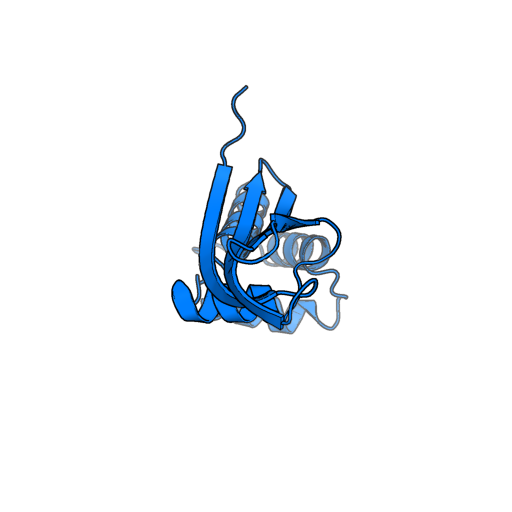766 N N . VAL A 1 104 ? -0.624 -2.363 17.299 1.00 96.50 104 VAL A N 1
ATOM 767 C CA . VAL A 1 104 ? -1.130 -1.546 16.185 1.00 96.50 104 VAL A CA 1
ATOM 768 C C . VAL A 1 104 ? -2.283 -0.650 16.639 1.00 96.50 104 VAL A C 1
ATOM 770 O O . VAL A 1 104 ? -2.311 0.528 16.295 1.00 96.50 104 VAL A O 1
ATOM 773 N N . LEU A 1 105 ? -3.204 -1.167 17.457 1.00 96.31 105 LEU A N 1
ATOM 774 C CA . LEU A 1 105 ? -4.287 -0.376 18.040 1.00 96.31 105 LEU A CA 1
ATOM 775 C C . LEU A 1 105 ? -3.732 0.811 18.837 1.00 96.31 105 LEU A C 1
ATOM 777 O O . LEU A 1 105 ? -4.215 1.925 18.660 1.00 96.31 105 LEU A O 1
ATOM 781 N N . GLU A 1 106 ? -2.727 0.592 19.687 1.00 95.44 106 GLU A N 1
ATOM 782 C CA . GLU A 1 106 ? -2.089 1.661 20.466 1.00 95.44 106 GLU A CA 1
ATOM 783 C C . GLU A 1 106 ? -1.513 2.756 19.552 1.00 95.44 106 GLU A C 1
ATOM 785 O O . GLU A 1 106 ? -1.772 3.938 19.780 1.00 95.44 106 GLU A O 1
ATOM 790 N N . GLN A 1 107 ? -0.840 2.385 18.456 1.00 96.56 107 GLN A N 1
ATOM 791 C CA . GLN A 1 107 ? -0.344 3.351 17.467 1.00 96.56 107 GLN A CA 1
ATOM 792 C C . GLN A 1 107 ? -1.471 4.108 16.751 1.00 96.56 107 GLN A C 1
ATOM 794 O O . GLN A 1 107 ? -1.335 5.306 16.499 1.00 96.56 107 GLN A O 1
ATOM 799 N N . VAL A 1 108 ? -2.580 3.442 16.412 1.00 96.88 108 VAL A N 1
ATOM 800 C CA . VAL A 1 108 ? -3.743 4.084 15.772 1.00 96.88 108 VAL A CA 1
ATOM 801 C C . VAL A 1 108 ? -4.387 5.096 16.716 1.00 96.88 108 VAL A C 1
ATOM 803 O O . VAL A 1 108 ? -4.655 6.224 16.312 1.00 96.88 108 VAL A O 1
ATOM 806 N N . LEU A 1 109 ? -4.595 4.726 17.982 1.00 95.44 109 LEU A N 1
ATOM 807 C CA . LEU A 1 109 ? -5.180 5.618 18.988 1.00 95.44 109 LEU A CA 1
ATOM 808 C C . LEU A 1 109 ? -4.263 6.804 19.318 1.00 95.44 109 LEU A C 1
ATOM 810 O O . LEU A 1 109 ? -4.754 7.883 19.637 1.00 95.44 109 LEU A O 1
ATOM 814 N N . ALA A 1 110 ? -2.946 6.625 19.200 1.00 95.19 110 ALA A N 1
ATOM 815 C CA . ALA A 1 110 ? -1.965 7.698 19.330 1.00 95.19 110 ALA A CA 1
ATOM 816 C C . ALA A 1 110 ? -1.808 8.556 18.055 1.00 95.19 110 ALA A C 1
ATOM 818 O O . ALA A 1 110 ? -1.027 9.508 18.056 1.00 95.19 110 ALA A O 1
ATOM 819 N N . GLY A 1 111 ? -2.490 8.221 16.952 1.00 94.94 111 GLY A N 1
ATOM 820 C CA . GLY A 1 111 ? -2.335 8.908 15.664 1.00 94.94 111 GLY A CA 1
ATOM 821 C C . GLY A 1 111 ? -0.948 8.729 15.031 1.00 94.94 111 GLY A C 1
ATOM 822 O O . GLY A 1 111 ? -0.514 9.565 14.234 1.00 94.94 111 GLY A O 1
ATOM 823 N N . GLN A 1 112 ? -0.232 7.668 15.415 1.00 96.62 112 GLN A N 1
ATOM 824 C CA . GLN A 1 112 ? 1.136 7.353 14.992 1.00 96.62 112 GLN A CA 1
ATOM 825 C C . GLN A 1 112 ? 1.194 6.281 13.898 1.00 96.62 112 GLN A C 1
ATOM 827 O O . GLN A 1 112 ? 2.213 6.151 13.217 1.00 96.62 112 GLN A O 1
ATOM 832 N N . TYR A 1 113 ? 0.111 5.526 13.705 1.00 97.75 113 TYR A N 1
ATOM 833 C CA . TYR A 1 113 ? 0.036 4.524 12.649 1.00 97.75 113 TYR A CA 1
ATOM 834 C C . TYR A 1 113 ? 0.009 5.182 11.260 1.00 97.75 113 TYR A C 1
ATOM 836 O O . TYR A 1 113 ? -0.749 6.128 11.020 1.00 97.75 113 TYR A O 1
ATOM 844 N N . SER A 1 114 ? 0.870 4.708 10.356 1.00 97.88 114 SER A N 1
ATOM 845 C CA . SER A 1 114 ? 1.098 5.340 9.054 1.00 97.88 114 SER A CA 1
ATOM 846 C C . SER A 1 114 ? 1.492 4.360 7.951 1.00 97.88 114 SER A C 1
ATOM 848 O O . SER A 1 114 ? 2.072 3.307 8.218 1.00 97.88 114 SER A O 1
ATOM 850 N N . GLY A 1 115 ? 1.223 4.754 6.708 1.00 97.75 115 GLY A N 1
ATOM 851 C CA . GLY A 1 115 ? 1.543 4.013 5.489 1.00 97.75 115 GLY A CA 1
ATOM 852 C C . GLY A 1 115 ? 1.394 4.895 4.253 1.00 97.75 115 GLY A C 1
ATOM 853 O O . GLY A 1 115 ? 1.472 6.122 4.360 1.00 97.75 115 GLY A O 1
ATOM 854 N N . THR A 1 116 ? 1.203 4.286 3.089 1.00 98.25 116 THR A N 1
ATOM 855 C CA . THR A 1 116 ? 0.882 5.034 1.862 1.00 98.25 116 THR A CA 1
ATOM 856 C C . THR A 1 116 ? -0.541 5.599 1.931 1.00 98.25 116 THR A C 1
ATOM 858 O O . THR A 1 116 ? -1.347 5.180 2.773 1.00 98.25 116 THR A O 1
ATOM 861 N N . MET A 1 117 ? -0.884 6.557 1.063 1.00 97.81 117 MET A N 1
ATOM 862 C CA . MET A 1 117 ? -2.230 7.138 1.072 1.00 97.81 117 MET A CA 1
ATOM 863 C C . MET A 1 117 ? -3.319 6.089 0.753 1.00 97.81 117 MET A C 1
ATOM 865 O O . MET A 1 117 ? -4.293 6.021 1.511 1.00 97.81 117 MET A O 1
ATOM 869 N N . PRO A 1 118 ? -3.165 5.207 -0.263 1.00 97.94 118 PRO A N 1
ATOM 870 C CA . PRO A 1 118 ? -4.109 4.115 -0.504 1.00 97.94 118 PRO A CA 1
ATOM 871 C C . PRO A 1 118 ? -4.275 3.160 0.687 1.00 97.94 118 PRO A C 1
ATOM 873 O O . PRO A 1 118 ? -5.407 2.800 1.013 1.00 97.94 118 PRO A O 1
ATOM 876 N N . GLU A 1 119 ? -3.181 2.779 1.366 1.00 97.81 119 GLU A N 1
ATOM 877 C CA . GLU A 1 119 ? -3.226 1.913 2.558 1.00 97.81 119 GLU A CA 1
ATOM 878 C C . GLU A 1 119 ? -4.067 2.548 3.675 1.00 97.81 119 GLU A C 1
ATOM 880 O O . GLU A 1 119 ? -4.943 1.902 4.256 1.00 97.81 119 GLU A O 1
ATOM 885 N N . MET A 1 120 ? -3.820 3.827 3.979 1.00 98.06 120 MET A N 1
ATOM 886 C CA . MET A 1 120 ? -4.520 4.512 5.068 1.00 98.06 120 MET A CA 1
ATOM 887 C C . MET A 1 120 ? -5.990 4.769 4.742 1.00 98.06 120 MET A C 1
ATOM 889 O O . MET A 1 120 ? -6.840 4.630 5.624 1.00 98.06 120 MET A O 1
ATOM 893 N N . GLU A 1 121 ? -6.315 5.103 3.494 1.00 97.69 121 GLU A N 1
ATOM 894 C CA . GLU A 1 121 ? -7.705 5.307 3.086 1.00 97.69 121 GLU A CA 1
ATOM 895 C C . GLU A 1 121 ? -8.502 3.995 3.072 1.00 97.69 121 GLU A C 1
ATOM 897 O O . GLU A 1 121 ? -9.679 4.015 3.435 1.00 97.69 121 GLU A O 1
ATOM 902 N N . LEU A 1 122 ? -7.892 2.845 2.746 1.00 97.19 122 LEU A N 1
ATOM 903 C CA . LEU A 1 122 ? -8.558 1.542 2.880 1.00 97.19 122 LEU A CA 1
ATOM 904 C C . LEU A 1 122 ? -9.020 1.325 4.325 1.00 97.19 122 LEU A C 1
ATOM 906 O O . LEU A 1 122 ? -10.204 1.080 4.575 1.00 97.19 122 LEU A O 1
ATOM 910 N N . LEU A 1 123 ? -8.102 1.483 5.283 1.00 97.19 123 LEU A N 1
ATOM 911 C CA . LEU A 1 123 ? -8.419 1.342 6.703 1.00 97.19 123 LEU A CA 1
ATOM 912 C C . LEU A 1 123 ? -9.482 2.354 7.135 1.00 97.19 123 LEU A C 1
ATOM 914 O O . LEU A 1 123 ? -10.435 1.993 7.825 1.00 97.19 123 LEU A O 1
ATOM 918 N N . ALA A 1 124 ? -9.370 3.607 6.695 1.00 96.12 124 ALA A N 1
ATOM 919 C CA . ALA A 1 124 ? -10.340 4.642 7.020 1.00 96.12 124 ALA A CA 1
ATOM 920 C C . ALA A 1 124 ? -11.747 4.311 6.487 1.00 96.12 124 ALA A C 1
ATOM 922 O O . ALA A 1 124 ? -12.726 4.488 7.213 1.00 96.12 124 ALA A O 1
ATOM 923 N N . ARG A 1 125 ? -11.876 3.782 5.261 1.00 95.56 125 ARG A N 1
ATOM 924 C CA . ARG A 1 125 ? -13.164 3.330 4.701 1.00 95.56 125 ARG A CA 1
ATOM 925 C C . ARG A 1 125 ? -13.765 2.192 5.516 1.00 95.56 125 ARG A C 1
ATOM 927 O O . ARG A 1 125 ? -14.926 2.285 5.903 1.00 95.56 125 ARG A O 1
ATOM 934 N N . LYS A 1 126 ? -12.972 1.166 5.833 1.00 94.88 126 LYS A N 1
ATOM 935 C CA . LYS A 1 126 ? -13.423 0.004 6.616 1.00 94.88 126 LYS A CA 1
ATOM 936 C C . LYS A 1 126 ? -13.820 0.370 8.049 1.00 94.88 126 LYS A C 1
ATOM 938 O O . LYS A 1 126 ? -14.697 -0.267 8.614 1.00 94.88 126 LYS A O 1
ATOM 943 N N . LEU A 1 127 ? -13.194 1.393 8.635 1.00 94.38 127 LEU A N 1
ATOM 944 C CA . LEU A 1 127 ? -13.541 1.898 9.968 1.00 94.38 127 LEU A CA 1
ATOM 945 C C . LEU A 1 127 ? -14.793 2.788 9.984 1.00 94.38 127 LEU A C 1
ATOM 947 O O . LEU A 1 127 ? -15.400 2.942 11.044 1.00 94.38 127 LEU A O 1
ATOM 951 N N . ARG A 1 128 ? -15.151 3.400 8.847 1.00 91.81 128 ARG A N 1
ATOM 952 C CA . ARG A 1 128 ? -16.361 4.226 8.697 1.00 91.81 128 ARG A CA 1
ATOM 953 C C . ARG A 1 128 ? -17.625 3.408 8.407 1.00 91.81 128 ARG A C 1
ATOM 955 O O . ARG A 1 128 ? -18.710 3.916 8.680 1.00 91.81 128 ARG A O 1
ATOM 962 N N . ALA A 1 129 ? -17.477 2.215 7.830 1.00 87.31 129 ALA A N 1
ATOM 963 C CA . ALA A 1 129 ? -18.569 1.286 7.530 1.00 87.31 129 ALA A CA 1
ATOM 964 C C . ALA A 1 129 ? -19.189 0.687 8.806 1.00 87.31 129 ALA A C 1
ATOM 966 O O . ALA A 1 129 ? -20.430 0.533 8.827 1.00 87.31 129 ALA A O 1
#

Radius of gyration: 17.58 Å; chains: 1; bounding box: 43×23×49 Å

Foldseek 3Di:
DQWDKDKQKDKDWDADPPPRDIWIKMKMWMCGRLDIWIKIWTARPPPRDIDIDIDDDDDPVSQVRSCVVVNKDWAEDDPPDPLVQLLVLCCVLVVDDPVPSVVVSVCRHVRNDIGHPSSRVSSVVSRVD

pLDDT: mean 94.73, std 6.61, range [47.16, 98.5]

Secondary structure (DSSP, 8-state):
-PPPEEEEEEEEEEE-TTT--EEEEEEEEEEETTEEEEEEEEE-TTT--EEEEE-SSPPHHHHHHHHHHH--EE---PSSP-HHHHHHHHHHHH---HHHHHHHHHHHHTT--EE-HHHHHHHHHHHH-

Sequence (129 aa):
MEKSILVDSIRYSAVCQGCGAEAEWCGVQALVGEELRWDVESTCPACGFALAVCGGDLPEELRGRLLSEHGRARLQVAPPTRNAAIMRVLRAELGIGLDGVRAVLEQVLAGQYSGTMPEMELLARKLRA